Protein AF-X1G4R1-F1 (afdb_monomer)

pLDDT: mean 86.3, std 13.04, range [53.38, 97.69]

Structure (mmCIF, N/CA/C/O backbone):
data_AF-X1G4R1-F1
#
_entry.id   AF-X1G4R1-F1
#
loop_
_atom_site.group_PDB
_atom_site.id
_atom_site.type_symbol
_atom_site.label_atom_id
_atom_site.label_alt_id
_atom_site.label_comp_id
_atom_site.label_asym_id
_atom_site.label_entity_id
_atom_site.label_seq_id
_atom_site.pdbx_PDB_ins_code
_atom_site.Cartn_x
_atom_site.Cartn_y
_atom_site.Cartn_z
_atom_site.occupancy
_atom_site.B_iso_or_equiv
_atom_site.auth_seq_id
_atom_site.auth_comp_id
_atom_site.auth_asym_id
_atom_site.auth_atom_id
_atom_site.pdbx_PDB_model_num
ATOM 1 N N . MET A 1 1 ? -54.622 -9.221 44.145 1.00 53.59 1 MET A N 1
ATOM 2 C CA . MET A 1 1 ? -54.337 -9.004 42.705 1.00 53.59 1 MET A CA 1
ATOM 3 C C . MET A 1 1 ? -53.644 -7.650 42.427 1.00 53.59 1 MET A C 1
ATOM 5 O O . MET A 1 1 ? -54.032 -6.941 41.514 1.00 53.59 1 MET A O 1
ATOM 9 N N . ARG A 1 2 ? -52.620 -7.248 43.205 1.00 53.38 2 ARG A N 1
ATOM 10 C CA . ARG A 1 2 ? -51.880 -5.968 43.016 1.00 53.38 2 ARG A CA 1
ATOM 11 C C . ARG A 1 2 ? -50.364 -6.145 42.812 1.00 53.38 2 ARG A C 1
ATOM 13 O O . ARG A 1 2 ? -49.695 -5.220 42.374 1.00 53.38 2 ARG A O 1
ATOM 20 N N . ILE A 1 3 ? -49.836 -7.336 43.105 1.00 56.31 3 ILE A N 1
ATOM 21 C CA . ILE A 1 3 ? -48.399 -7.659 43.043 1.00 56.31 3 ILE A CA 1
ATOM 22 C C . ILE A 1 3 ? -47.975 -8.083 41.625 1.00 56.31 3 ILE A C 1
ATOM 24 O O . ILE A 1 3 ? -46.913 -7.682 41.161 1.00 56.31 3 ILE A O 1
ATOM 28 N N . GLN A 1 4 ? -48.849 -8.785 40.894 1.00 55.62 4 GLN A N 1
ATOM 29 C CA . GLN A 1 4 ? -48.610 -9.226 39.508 1.00 55.62 4 GLN A CA 1
ATOM 30 C C . GLN A 1 4 ? -48.393 -8.049 38.532 1.00 55.62 4 GLN A C 1
ATOM 32 O O . GLN A 1 4 ? -47.557 -8.127 37.637 1.00 55.62 4 GLN A O 1
ATOM 37 N N . LEU A 1 5 ? -49.073 -6.915 38.755 1.00 53.66 5 LEU A N 1
ATOM 38 C CA . LEU A 1 5 ? -48.958 -5.732 37.891 1.00 53.66 5 LEU A CA 1
ATOM 39 C C . LEU A 1 5 ? -47.594 -5.025 38.022 1.00 53.66 5 LEU A C 1
ATOM 41 O O . LEU A 1 5 ? -47.086 -4.485 37.045 1.00 53.66 5 LEU A O 1
ATOM 45 N N . LYS A 1 6 ? -46.977 -5.050 39.215 1.00 56.22 6 LYS A N 1
ATOM 46 C CA . LYS A 1 6 ? -45.656 -4.437 39.453 1.00 56.22 6 LYS A CA 1
ATOM 47 C C . LYS A 1 6 ? -44.521 -5.253 38.835 1.00 56.22 6 LYS A C 1
ATOM 49 O O . LYS A 1 6 ? -43.569 -4.671 38.327 1.00 56.22 6 LYS A O 1
ATOM 54 N N . LEU A 1 7 ? -44.637 -6.582 38.846 1.00 56.75 7 LEU A N 1
ATOM 55 C CA . LEU A 1 7 ? -43.623 -7.475 38.282 1.00 56.75 7 LEU A CA 1
ATOM 56 C C . LEU A 1 7 ? -43.608 -7.408 36.746 1.00 56.75 7 LEU A C 1
ATOM 58 O O . LEU A 1 7 ? -42.541 -7.341 36.143 1.00 56.75 7 LEU A O 1
ATOM 62 N N . SER A 1 8 ? -44.788 -7.319 36.121 1.00 58.81 8 SER A N 1
ATOM 63 C CA . SER A 1 8 ? -44.913 -7.169 34.665 1.00 58.81 8 SER A CA 1
ATOM 64 C C . SER A 1 8 ? -44.319 -5.856 34.140 1.00 58.81 8 SER A C 1
ATOM 66 O O . SER A 1 8 ? -43.780 -5.839 33.037 1.00 58.81 8 SER A O 1
ATOM 68 N N . LEU A 1 9 ? -44.384 -4.765 34.915 1.00 58.50 9 LEU A N 1
ATOM 69 C CA . LEU A 1 9 ? -43.830 -3.465 34.517 1.00 58.50 9 LEU A CA 1
ATOM 70 C C . LEU A 1 9 ? -42.290 -3.461 34.538 1.00 58.50 9 LEU A C 1
ATOM 72 O O . LEU A 1 9 ? -41.659 -2.864 33.672 1.00 58.50 9 LEU A O 1
ATOM 76 N N . ILE A 1 10 ? -41.684 -4.167 35.500 1.00 62.56 10 ILE A N 1
ATOM 77 C CA . ILE A 1 10 ? -40.223 -4.292 35.635 1.00 62.56 10 ILE A CA 1
ATOM 78 C C . ILE A 1 10 ? -39.638 -5.124 34.485 1.00 62.56 10 ILE A C 1
ATOM 80 O O . ILE A 1 10 ? -38.601 -4.764 33.932 1.00 62.56 10 ILE A O 1
ATOM 84 N N . ILE A 1 11 ? -40.326 -6.195 34.078 1.00 65.50 11 ILE A N 1
ATOM 85 C CA . ILE A 1 11 ? -39.901 -7.050 32.957 1.00 65.50 11 ILE A CA 1
ATOM 86 C C . ILE A 1 11 ? -39.968 -6.286 31.624 1.00 65.50 11 ILE A C 1
ATOM 88 O O . ILE A 1 11 ? -39.091 -6.454 30.781 1.00 65.50 11 ILE A O 1
ATOM 92 N N . LEU A 1 12 ? -40.953 -5.396 31.449 1.00 60.22 12 LEU A N 1
ATOM 93 C CA . LEU A 1 12 ? -41.098 -4.600 30.224 1.00 60.22 12 LEU A CA 1
ATOM 94 C C . LEU A 1 12 ? -40.051 -3.477 30.099 1.00 60.22 12 LEU A C 1
ATOM 96 O O . LEU A 1 12 ? -39.702 -3.080 28.990 1.00 60.22 12 LEU A O 1
ATOM 100 N N . LEU A 1 13 ? -39.536 -2.976 31.226 1.00 60.03 13 LEU A N 1
ATOM 101 C CA . LEU A 1 13 ? -38.507 -1.929 31.272 1.00 60.03 13 LEU A CA 1
ATOM 102 C C . LEU A 1 13 ? -37.081 -2.473 31.108 1.00 60.03 13 LEU A C 1
ATOM 104 O O . LEU A 1 13 ? -36.199 -1.733 30.682 1.00 60.03 13 LEU A O 1
ATOM 108 N N . TYR A 1 14 ? -36.845 -3.755 31.395 1.00 63.09 14 TYR A N 1
ATOM 109 C CA . TYR A 1 14 ? -35.528 -4.386 31.273 1.00 63.09 14 TYR A CA 1
ATOM 110 C C . TYR A 1 14 ? -34.911 -4.276 29.860 1.00 63.09 14 TYR A C 1
ATOM 112 O O . TYR A 1 14 ? -33.779 -3.803 29.764 1.00 63.09 14 TYR A O 1
ATOM 120 N N . PRO A 1 15 ? -35.609 -4.586 28.745 1.00 59.66 15 PRO A N 1
ATOM 121 C CA . PRO A 1 15 ? -35.017 -4.469 27.406 1.00 59.66 15 PRO A CA 1
ATOM 122 C C . PRO A 1 15 ? -34.709 -3.023 26.975 1.00 59.66 15 PRO A C 1
ATOM 124 O O . PRO A 1 15 ? -33.895 -2.825 26.078 1.00 59.66 15 PRO A O 1
ATOM 127 N N . LEU A 1 16 ? -35.294 -2.005 27.620 1.00 59.16 16 LEU A N 1
ATOM 128 C CA . LEU A 1 16 ? -34.987 -0.592 27.351 1.00 59.16 16 LEU A CA 1
ATOM 129 C C . LEU A 1 16 ? -33.647 -0.141 27.958 1.00 59.16 16 LEU A C 1
ATOM 131 O O . LEU A 1 16 ? -33.042 0.798 27.448 1.00 59.16 16 LEU A O 1
ATOM 135 N N . VAL A 1 17 ? -33.153 -0.822 28.999 1.00 59.59 17 VAL A N 1
ATOM 136 C CA . VAL A 1 17 ? -31.878 -0.488 29.667 1.00 59.59 17 VAL A CA 1
ATOM 137 C C . VAL A 1 17 ? -30.669 -1.105 28.944 1.00 59.59 17 VAL A C 1
ATOM 139 O O . VAL A 1 17 ? -29.558 -0.593 29.059 1.00 59.59 17 VAL A O 1
ATOM 142 N N . PHE A 1 18 ? -30.873 -2.151 28.134 1.00 56.72 18 PHE A N 1
ATOM 143 C CA . PHE A 1 18 ? -29.805 -2.834 27.384 1.00 56.72 18 PHE A CA 1
ATOM 144 C C . PHE A 1 18 ? -29.660 -2.379 25.927 1.00 56.72 18 PHE A C 1
ATOM 146 O O . PHE A 1 18 ? -29.008 -3.060 25.137 1.00 56.72 18 PHE A O 1
ATOM 153 N N . TYR A 1 19 ? -30.187 -1.206 25.563 1.00 56.53 19 TYR A N 1
ATOM 154 C CA . TYR A 1 19 ? -29.800 -0.528 24.321 1.00 56.53 19 TYR A CA 1
ATOM 155 C C . TYR A 1 19 ? -28.364 0.008 24.444 1.00 56.53 19 TYR A C 1
ATOM 157 O O . TYR A 1 19 ? -28.120 1.214 24.511 1.00 56.53 19 TYR A O 1
ATOM 165 N N . SER A 1 20 ? -27.379 -0.889 24.489 1.00 60.91 20 SER A N 1
ATOM 166 C CA . SER A 1 20 ? -25.993 -0.507 24.272 1.00 60.91 20 SER A CA 1
ATOM 167 C C . SER A 1 20 ? -25.847 -0.141 22.797 1.00 60.91 20 SER A C 1
ATOM 169 O O . SER A 1 20 ? -26.068 -0.946 21.891 1.00 60.91 20 SER A O 1
ATOM 171 N N . LYS A 1 21 ? -25.508 1.123 22.529 1.00 60.81 21 LYS A N 1
ATOM 172 C CA . LYS A 1 21 ? -25.067 1.522 21.194 1.00 60.81 21 LYS A CA 1
ATOM 173 C C . LYS A 1 21 ? -23.796 0.731 20.901 1.00 60.81 21 LYS A C 1
ATOM 175 O O . LYS A 1 21 ? -22.776 0.959 21.545 1.00 60.81 21 LYS A O 1
ATOM 180 N N . GLY A 1 22 ? -23.864 -0.210 19.962 1.00 59.84 22 GLY A N 1
ATOM 181 C CA . GLY A 1 22 ? -22.673 -0.867 19.442 1.00 59.84 22 GLY A CA 1
ATOM 182 C C . GLY A 1 22 ? -21.773 0.195 18.821 1.00 59.84 22 GLY A C 1
ATOM 183 O O . GLY A 1 22 ? -22.096 0.741 17.768 1.00 59.84 22 GLY A O 1
ATOM 184 N N . VAL A 1 23 ? -20.675 0.540 19.492 1.00 66.00 23 VAL A N 1
ATOM 185 C CA . VAL A 1 23 ? -19.666 1.431 18.922 1.00 66.00 23 VAL A CA 1
ATOM 186 C C . VAL A 1 23 ? -18.819 0.581 17.985 1.00 66.00 23 VAL A C 1
ATOM 188 O O . VAL A 1 23 ? -18.060 -0.281 18.426 1.00 66.00 23 VAL A O 1
ATOM 191 N N . CYS A 1 24 ? -18.983 0.790 16.681 1.00 67.44 24 CYS A N 1
ATOM 192 C CA . CYS A 1 24 ? -18.079 0.220 15.693 1.00 67.44 24 CYS A CA 1
ATOM 193 C C . CYS A 1 24 ? -16.703 0.873 15.880 1.00 67.44 24 CYS A C 1
ATOM 195 O O . CYS A 1 24 ? -16.571 2.096 15.797 1.00 67.44 24 CYS A O 1
ATOM 197 N N . GLN A 1 25 ? -15.689 0.069 16.189 1.00 80.94 25 GLN A N 1
ATOM 198 C CA . GLN A 1 25 ? -14.321 0.556 16.316 1.00 80.94 25 GLN A CA 1
ATOM 199 C C . GLN A 1 25 ? -13.772 0.790 14.910 1.00 80.94 25 GLN A C 1
ATOM 201 O O . GLN A 1 25 ? -13.820 -0.108 14.073 1.00 80.94 25 GLN A O 1
ATOM 206 N N . THR A 1 26 ? -13.284 1.998 14.639 1.00 87.31 26 THR A N 1
ATOM 207 C CA . THR A 1 26 ? -12.706 2.352 13.336 1.00 87.31 26 THR A CA 1
ATOM 208 C C . THR A 1 26 ? -11.205 2.565 13.494 1.00 87.31 26 THR A C 1
ATOM 210 O O . THR A 1 26 ? -10.738 2.948 14.567 1.00 87.31 26 THR A O 1
ATOM 213 N N . ILE A 1 27 ? -10.437 2.313 12.437 1.00 91.56 27 ILE A N 1
ATOM 214 C CA . ILE A 1 27 ? -9.012 2.653 12.403 1.00 91.56 27 ILE A CA 1
ATOM 215 C C . ILE A 1 27 ? -8.882 4.176 12.325 1.00 91.56 27 ILE A C 1
ATOM 217 O O . ILE A 1 27 ? -9.453 4.802 11.435 1.00 91.56 27 ILE A O 1
ATOM 221 N N . GLN A 1 28 ? -8.141 4.763 13.260 1.00 91.62 28 GLN A N 1
ATOM 222 C CA . GLN A 1 28 ? -7.852 6.194 13.312 1.00 91.62 28 GLN A CA 1
ATOM 223 C C . GLN A 1 28 ? -6.527 6.529 12.621 1.00 91.62 28 GLN A C 1
ATOM 225 O O . GLN A 1 28 ? -6.433 7.544 11.935 1.00 91.62 28 GLN A O 1
ATOM 230 N N . SE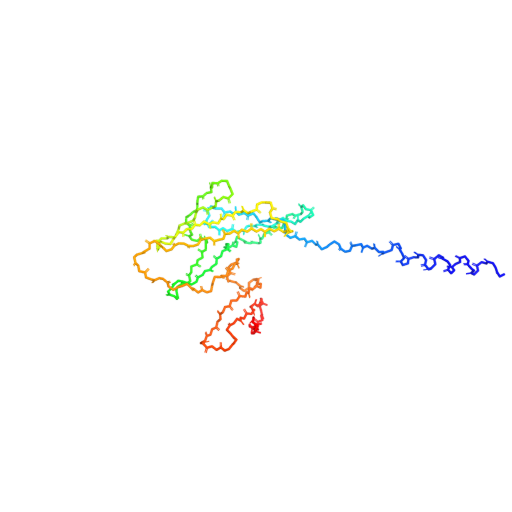R A 1 29 ? -5.499 5.696 12.789 1.00 92.94 29 SER A N 1
ATOM 231 C CA . SER A 1 29 ? -4.207 5.909 12.134 1.00 92.94 29 SER A CA 1
ATOM 232 C C . SER A 1 29 ? -3.391 4.630 11.991 1.00 92.94 29 SER A C 1
ATOM 234 O O . SER A 1 29 ? -3.639 3.632 12.668 1.00 92.94 29 SER A O 1
ATOM 236 N N . PHE A 1 30 ? -2.401 4.691 11.105 1.00 94.88 30 PHE A N 1
ATOM 237 C CA . PHE A 1 30 ? -1.350 3.693 10.955 1.00 94.88 30 PHE A CA 1
ATOM 238 C C . PHE A 1 30 ? -0.005 4.290 11.368 1.00 94.88 30 PHE A C 1
ATOM 240 O O . PHE A 1 30 ? 0.289 5.441 11.045 1.00 94.88 30 PHE A O 1
ATOM 247 N N . GLU A 1 31 ? 0.804 3.505 12.072 1.00 95.19 31 GLU A N 1
ATOM 248 C CA . GLU A 1 31 ? 2.185 3.849 12.396 1.00 95.19 31 GLU A CA 1
ATOM 249 C C . GLU A 1 31 ? 3.085 3.423 11.234 1.00 95.19 31 GLU A C 1
ATOM 251 O O . GLU A 1 31 ? 3.128 2.242 10.878 1.00 95.19 31 GLU A O 1
ATOM 256 N N . ILE A 1 32 ? 3.763 4.396 10.621 1.00 95.12 32 ILE A N 1
ATOM 257 C CA . ILE A 1 32 ? 4.622 4.187 9.454 1.00 95.12 32 ILE A CA 1
ATOM 258 C C . ILE A 1 32 ? 6.081 4.222 9.903 1.00 95.12 32 ILE A C 1
ATOM 260 O O . ILE A 1 32 ? 6.546 5.231 10.429 1.00 95.12 32 ILE A O 1
ATOM 264 N N . ASN A 1 33 ? 6.805 3.134 9.654 1.00 94.88 33 ASN A N 1
ATOM 265 C CA . ASN A 1 33 ? 8.240 3.021 9.887 1.00 94.88 33 ASN A CA 1
ATOM 266 C C . ASN A 1 33 ? 8.994 3.223 8.564 1.00 94.88 33 ASN A C 1
ATOM 268 O O . ASN A 1 33 ? 8.621 2.630 7.549 1.00 94.88 33 ASN A O 1
ATOM 272 N N . THR A 1 34 ? 10.047 4.049 8.597 1.00 95.25 34 THR A N 1
ATOM 273 C CA . THR A 1 34 ? 10.868 4.408 7.427 1.00 95.25 34 THR A CA 1
ATOM 274 C C . THR A 1 34 ? 12.299 3.859 7.463 1.00 95.25 34 THR A C 1
ATOM 276 O O . THR A 1 34 ? 13.086 4.161 6.569 1.00 95.25 34 THR A O 1
ATOM 279 N N . GLU A 1 35 ? 12.678 3.081 8.485 1.00 91.12 35 GLU A N 1
ATOM 280 C CA . GLU A 1 35 ? 14.051 2.570 8.649 1.00 91.12 35 GLU A CA 1
ATOM 281 C C . GLU A 1 35 ? 14.430 1.565 7.554 1.00 91.12 35 GLU A C 1
ATOM 283 O O . GLU A 1 35 ? 15.582 1.498 7.127 1.00 91.12 35 GLU A O 1
ATOM 288 N N . LYS A 1 36 ? 13.452 0.780 7.089 1.00 89.25 36 LYS A N 1
ATOM 289 C CA . LYS A 1 36 ? 13.605 -0.231 6.032 1.00 89.25 36 LYS A CA 1
ATOM 290 C C . LYS A 1 36 ? 12.552 -0.033 4.946 1.00 89.25 36 LYS A C 1
ATOM 292 O O . LYS A 1 36 ? 11.694 -0.885 4.741 1.00 89.25 36 LYS A O 1
ATOM 297 N N . GLY A 1 37 ? 12.581 1.135 4.317 1.00 94.56 37 GLY A N 1
ATOM 298 C CA . GLY A 1 37 ? 11.578 1.543 3.337 1.00 94.56 37 GLY A CA 1
ATOM 299 C C . GLY A 1 37 ? 10.249 1.911 3.972 1.00 94.56 37 GLY A C 1
ATOM 300 O O . GLY A 1 37 ? 10.209 2.277 5.135 1.00 94.56 37 GLY A O 1
ATOM 301 N N . LEU A 1 38 ? 9.164 1.885 3.203 1.00 95.81 38 LEU A N 1
ATOM 302 C CA . LEU A 1 38 ? 7.859 2.366 3.651 1.00 95.81 38 LEU A CA 1
ATOM 303 C C . LEU A 1 38 ? 7.020 1.198 4.172 1.00 95.81 38 LEU A C 1
ATOM 305 O O . LEU A 1 38 ? 6.382 0.490 3.384 1.00 95.81 38 LEU A O 1
ATOM 309 N N . ASN A 1 39 ? 7.005 1.018 5.490 1.00 96.12 39 ASN A N 1
ATOM 310 C CA . ASN A 1 39 ? 6.269 -0.061 6.139 1.00 96.12 39 ASN A CA 1
ATOM 311 C C . ASN A 1 39 ? 5.311 0.443 7.209 1.00 96.12 39 ASN A C 1
ATOM 313 O O . ASN A 1 39 ? 5.442 1.548 7.724 1.00 96.12 39 ASN A O 1
ATOM 317 N N . VAL A 1 40 ? 4.381 -0.424 7.582 1.00 95.62 40 VAL A N 1
ATOM 318 C CA . VAL A 1 40 ? 3.408 -0.216 8.640 1.00 95.62 40 VAL A CA 1
ATOM 319 C C . VAL A 1 40 ? 3.671 -1.211 9.762 1.00 95.62 40 VAL A C 1
ATOM 321 O O . VAL A 1 40 ? 3.740 -2.419 9.526 1.00 95.62 40 VAL A O 1
ATOM 324 N N . THR A 1 41 ? 3.815 -0.706 10.983 1.00 95.94 41 THR A N 1
ATOM 325 C CA . THR A 1 41 ? 4.140 -1.510 12.174 1.00 95.94 41 THR A CA 1
ATOM 326 C C . THR A 1 41 ? 2.965 -1.648 13.129 1.00 95.94 41 THR A C 1
ATOM 328 O O . THR A 1 41 ? 2.849 -2.666 13.808 1.00 95.94 41 THR A O 1
ATOM 331 N N . ALA A 1 42 ? 2.056 -0.674 13.142 1.00 95.50 42 ALA A N 1
ATOM 332 C CA . ALA A 1 42 ? 0.906 -0.673 14.033 1.00 95.50 42 ALA A CA 1
ATOM 333 C C . ALA A 1 42 ? -0.291 0.076 13.445 1.00 95.50 42 ALA A C 1
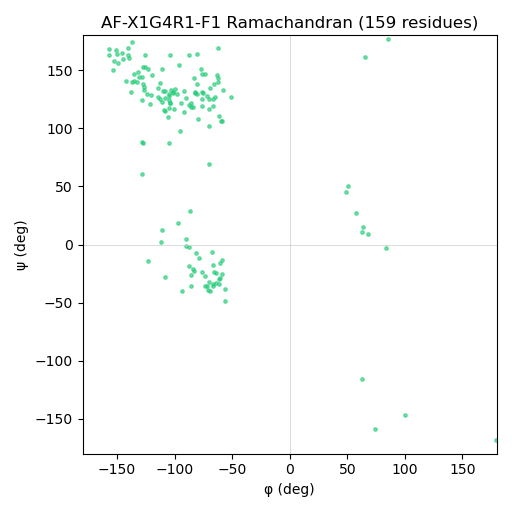ATOM 335 O O . ALA A 1 42 ? -0.167 0.839 12.483 1.00 95.50 42 ALA A O 1
ATOM 336 N N . CYS A 1 43 ? -1.452 -0.088 14.074 1.00 94.62 43 CYS A N 1
ATOM 337 C CA . CYS A 1 43 ? -2.593 0.800 13.887 1.00 94.62 43 CYS A CA 1
ATOM 338 C C . CYS A 1 43 ? -3.192 1.239 15.225 1.00 94.62 43 CYS A C 1
ATOM 340 O O . CYS A 1 43 ? -3.183 0.492 16.203 1.00 94.62 43 CYS A O 1
ATOM 342 N N . THR A 1 44 ? -3.740 2.450 15.260 1.00 94.19 44 THR A N 1
ATOM 343 C CA . THR A 1 44 ? -4.465 2.990 16.413 1.00 94.19 44 THR A CA 1
ATOM 344 C C . THR A 1 44 ? -5.940 3.092 16.067 1.00 94.19 44 THR A C 1
ATOM 346 O O . THR A 1 44 ? -6.307 3.590 15.001 1.00 94.19 44 THR A O 1
ATOM 349 N N . LEU A 1 45 ? -6.798 2.599 16.955 1.00 92.31 45 LEU A N 1
ATOM 350 C CA . LEU A 1 45 ? -8.248 2.665 16.810 1.00 92.31 45 LEU A CA 1
ATOM 351 C C . LEU A 1 45 ? -8.805 3.966 17.388 1.00 92.31 45 LEU A C 1
ATOM 353 O O . LEU A 1 45 ? -8.188 4.598 18.239 1.00 92.31 45 LEU A O 1
ATOM 357 N N . THR A 1 46 ? -10.037 4.308 17.014 1.00 89.56 46 THR A N 1
ATOM 358 C CA . THR A 1 46 ? -10.782 5.456 17.566 1.00 89.56 46 THR A CA 1
ATOM 359 C C . THR A 1 46 ? -10.999 5.394 19.083 1.00 89.56 46 THR A C 1
ATOM 361 O O . THR A 1 46 ? -11.410 6.381 19.684 1.00 89.56 46 THR A O 1
ATOM 364 N N . THR A 1 47 ? -10.755 4.242 19.713 1.00 87.88 47 THR A N 1
ATOM 365 C CA . THR A 1 47 ? -10.771 4.055 21.173 1.00 87.88 47 THR A CA 1
ATOM 366 C C . THR A 1 47 ? -9.472 4.505 21.854 1.00 87.88 47 THR A C 1
ATOM 368 O O . THR A 1 47 ? -9.405 4.502 23.079 1.00 87.88 47 THR A O 1
ATOM 371 N N . GLY A 1 48 ? -8.436 4.858 21.084 1.00 88.06 48 GLY A N 1
ATOM 372 C CA . GLY A 1 48 ? -7.079 5.126 21.567 1.00 88.06 48 GLY A CA 1
ATOM 373 C C . GLY A 1 48 ? -6.219 3.869 21.740 1.00 88.06 48 GLY A C 1
ATOM 374 O O . GLY A 1 48 ? -5.045 3.979 22.079 1.00 88.06 48 GLY A O 1
ATOM 375 N N . GLN A 1 49 ? -6.770 2.674 21.503 1.00 92.19 49 GLN A N 1
ATOM 376 C CA . GLN A 1 49 ? -6.016 1.425 21.576 1.00 92.19 49 GLN A CA 1
ATOM 377 C C . GLN A 1 49 ? -5.107 1.256 20.354 1.00 92.19 49 GLN A C 1
ATOM 379 O O . GLN A 1 49 ? -5.576 1.339 19.218 1.00 92.19 49 GLN A O 1
ATOM 384 N N . THR A 1 50 ? -3.832 0.945 20.591 1.00 95.00 50 THR A N 1
ATOM 385 C CA . THR A 1 50 ? -2.856 0.621 19.542 1.00 95.00 50 THR A CA 1
ATOM 386 C C . THR A 1 50 ? -2.649 -0.888 19.438 1.00 95.00 50 THR A C 1
ATOM 388 O O . THR A 1 50 ? -2.406 -1.568 20.435 1.00 95.00 50 THR A O 1
ATOM 391 N N . TYR A 1 51 ? -2.723 -1.407 18.215 1.00 93.56 51 TYR A N 1
ATOM 392 C CA . TYR A 1 51 ? -2.448 -2.794 17.868 1.00 93.56 51 TYR A CA 1
ATOM 393 C C . TYR A 1 51 ? -1.143 -2.871 17.088 1.00 93.56 51 TYR A C 1
ATOM 395 O O . TYR A 1 51 ? -1.043 -2.350 15.980 1.00 93.56 51 TYR A O 1
ATOM 403 N N . GLN A 1 52 ? -0.156 -3.539 17.678 1.00 94.88 52 GLN A N 1
ATOM 404 C CA . GLN A 1 52 ? 1.129 -3.806 17.042 1.00 94.88 52 GLN A CA 1
ATOM 405 C C . GLN A 1 52 ? 1.013 -5.030 16.133 1.00 94.88 52 GLN A C 1
ATOM 407 O O . GLN A 1 52 ? 0.489 -6.076 16.537 1.00 94.88 52 GLN A O 1
ATOM 412 N N . PHE A 1 53 ? 1.499 -4.910 14.902 1.00 91.38 53 PHE A N 1
ATOM 413 C CA . PHE A 1 53 ? 1.568 -6.030 13.977 1.00 91.38 53 PHE A CA 1
ATOM 414 C C . PHE A 1 53 ? 2.727 -6.952 14.356 1.00 91.38 53 PHE A C 1
ATOM 416 O O . PHE A 1 53 ? 3.768 -6.523 14.848 1.00 91.38 53 PHE A O 1
ATOM 423 N N . ARG A 1 54 ? 2.551 -8.258 14.123 1.00 89.25 54 ARG A N 1
ATOM 424 C CA . ARG A 1 54 ? 3.576 -9.269 14.447 1.00 89.25 54 ARG A CA 1
ATOM 425 C C . ARG A 1 54 ? 4.862 -9.088 13.640 1.00 89.25 54 ARG A C 1
ATOM 427 O O . ARG A 1 54 ? 5.918 -9.549 14.059 1.00 89.25 54 ARG A O 1
ATOM 434 N N . ARG A 1 55 ? 4.751 -8.447 12.480 1.00 89.62 55 ARG A N 1
ATOM 435 C CA . ARG A 1 55 ? 5.840 -8.115 11.569 1.00 89.62 55 ARG A CA 1
ATOM 436 C C . ARG A 1 55 ? 5.557 -6.766 10.920 1.00 89.62 55 ARG A C 1
ATOM 438 O O . ARG A 1 55 ? 4.405 -6.341 10.850 1.00 89.62 55 ARG A O 1
ATOM 445 N N . SER A 1 56 ? 6.610 -6.141 10.413 1.00 91.81 56 SER A N 1
ATOM 446 C CA . SER A 1 56 ? 6.515 -4.945 9.580 1.00 91.81 56 SER A CA 1
ATOM 447 C C . SER A 1 56 ? 5.850 -5.302 8.247 1.00 91.81 56 SER A C 1
ATOM 449 O O . SER A 1 56 ? 6.290 -6.238 7.580 1.00 91.81 56 SER A O 1
ATOM 451 N N . ILE A 1 57 ? 4.775 -4.605 7.876 1.00 94.69 57 ILE A N 1
ATOM 452 C CA . ILE A 1 57 ? 4.017 -4.872 6.646 1.00 94.69 57 ILE A CA 1
ATOM 453 C C . ILE A 1 57 ? 4.355 -3.786 5.619 1.00 94.69 57 ILE A C 1
ATOM 455 O O . ILE A 1 57 ? 4.151 -2.610 5.925 1.00 94.69 57 ILE A O 1
ATOM 459 N N . PRO A 1 58 ? 4.815 -4.121 4.401 1.00 95.81 58 PRO A N 1
ATOM 460 C CA . PRO A 1 58 ? 5.021 -3.115 3.367 1.00 95.81 58 PRO A CA 1
ATOM 461 C C . PRO A 1 58 ? 3.728 -2.359 3.076 1.00 95.81 58 PRO A C 1
ATOM 463 O O . PRO A 1 58 ? 2.673 -2.968 2.897 1.00 95.81 58 PRO A O 1
ATOM 466 N N . PHE A 1 59 ? 3.802 -1.030 3.021 1.00 95.75 59 PHE A N 1
ATOM 467 C CA . PHE A 1 59 ? 2.642 -0.178 2.774 1.00 95.75 59 PHE A CA 1
ATOM 468 C C . PHE A 1 59 ? 1.922 -0.528 1.467 1.00 95.75 59 PHE A C 1
ATOM 470 O O . PHE A 1 59 ? 0.693 -0.501 1.409 1.00 95.75 59 PHE A O 1
ATOM 477 N N . PHE A 1 60 ? 2.670 -0.875 0.420 1.00 95.25 60 PHE A N 1
ATOM 478 C CA . PHE A 1 60 ? 2.099 -1.390 -0.818 1.00 95.25 60 PHE A CA 1
ATOM 479 C C . PHE A 1 60 ? 3.069 -2.311 -1.558 1.00 95.25 60 PHE A C 1
ATOM 481 O O . PHE A 1 60 ? 4.290 -2.218 -1.419 1.00 95.25 60 PHE A O 1
ATOM 488 N N . THR A 1 61 ? 2.506 -3.159 -2.410 1.00 94.69 61 THR A N 1
ATOM 489 C CA . THR A 1 61 ? 3.225 -3.879 -3.465 1.00 94.69 61 THR A CA 1
ATOM 490 C C . THR A 1 61 ? 2.601 -3.560 -4.810 1.00 94.69 61 THR A C 1
ATOM 492 O O . THR A 1 61 ? 1.401 -3.298 -4.884 1.00 94.69 61 THR A O 1
ATOM 495 N N . CYS A 1 62 ? 3.385 -3.595 -5.878 1.00 93.06 62 CYS A N 1
ATOM 496 C CA . CYS A 1 62 ? 2.852 -3.540 -7.234 1.00 93.06 62 CYS A CA 1
ATOM 497 C C . CYS A 1 62 ? 3.747 -4.285 -8.213 1.00 93.06 62 CYS A C 1
ATOM 499 O O . CYS A 1 62 ? 4.906 -4.564 -7.920 1.00 93.06 62 CYS A O 1
ATOM 501 N N . ASP A 1 63 ? 3.203 -4.587 -9.382 1.00 92.12 63 ASP A N 1
ATOM 502 C CA . ASP A 1 63 ? 3.956 -5.164 -10.481 1.00 92.12 63 ASP A CA 1
ATOM 503 C C . ASP A 1 63 ? 4.271 -4.065 -11.496 1.00 92.12 63 ASP A C 1
ATOM 505 O O . ASP A 1 63 ? 3.383 -3.322 -11.921 1.00 92.1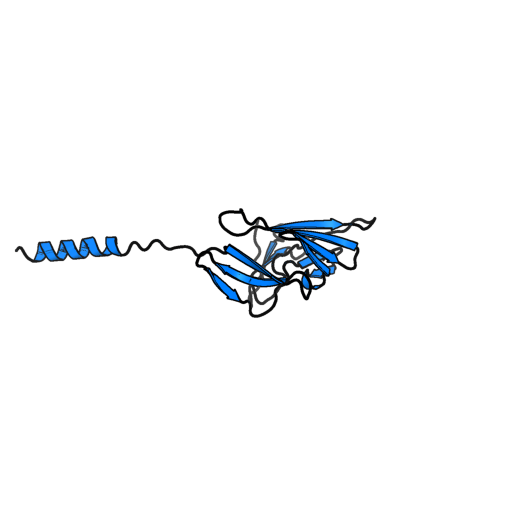2 63 ASP A O 1
ATOM 509 N N . ILE A 1 64 ? 5.541 -3.972 -11.886 1.00 91.00 64 ILE A N 1
ATOM 510 C CA . ILE A 1 64 ? 6.015 -3.090 -12.952 1.00 91.00 64 ILE A CA 1
ATOM 511 C C . ILE A 1 64 ? 6.675 -3.943 -14.016 1.00 91.00 64 ILE A C 1
ATOM 513 O O . ILE A 1 64 ? 7.644 -4.644 -13.720 1.00 91.00 64 ILE A O 1
ATOM 517 N N . ASN A 1 65 ? 6.177 -3.881 -15.250 1.00 90.69 65 ASN A N 1
ATOM 518 C CA . ASN A 1 65 ? 6.665 -4.709 -16.358 1.00 90.69 65 ASN A CA 1
ATOM 519 C C . ASN A 1 65 ? 6.753 -6.198 -15.953 1.00 90.69 65 ASN A C 1
ATOM 521 O O . ASN A 1 65 ? 7.766 -6.860 -16.177 1.00 90.69 65 ASN A O 1
ATOM 525 N N . ASN A 1 66 ? 5.705 -6.704 -15.290 1.00 87.69 66 ASN A N 1
ATOM 526 C CA . ASN A 1 66 ? 5.606 -8.061 -14.726 1.00 87.69 66 ASN A CA 1
ATOM 527 C C . ASN A 1 66 ? 6.610 -8.412 -13.611 1.00 87.69 66 ASN A C 1
ATOM 529 O O . ASN A 1 66 ? 6.708 -9.574 -13.216 1.00 87.69 66 ASN A O 1
ATOM 533 N N . LYS A 1 67 ? 7.348 -7.436 -13.074 1.00 90.50 67 LYS A N 1
ATOM 534 C CA . LYS A 1 67 ? 8.219 -7.622 -11.913 1.00 90.50 67 LYS A CA 1
ATOM 535 C C . LYS A 1 67 ? 7.578 -7.024 -10.667 1.00 90.50 67 LYS A C 1
ATOM 537 O O . LYS A 1 67 ? 7.338 -5.820 -10.614 1.00 90.50 67 LYS A O 1
ATOM 542 N N . SER A 1 68 ? 7.382 -7.858 -9.651 1.00 91.00 68 SER A N 1
ATOM 543 C CA . SER A 1 68 ? 6.863 -7.406 -8.364 1.00 91.00 68 SER A CA 1
ATOM 544 C C . SER A 1 68 ? 7.883 -6.544 -7.620 1.00 91.00 68 SER A C 1
ATOM 546 O O . SER A 1 68 ? 9.073 -6.875 -7.545 1.00 91.00 68 SER A O 1
ATOM 548 N N . ILE A 1 69 ? 7.404 -5.434 -7.069 1.00 92.81 69 ILE A N 1
ATOM 549 C CA . ILE A 1 69 ? 8.128 -4.538 -6.178 1.00 92.81 69 ILE A CA 1
ATOM 550 C C . ILE A 1 69 ? 7.339 -4.339 -4.882 1.00 92.81 69 ILE A C 1
ATOM 552 O O . ILE A 1 69 ? 6.110 -4.414 -4.850 1.00 92.81 69 ILE A O 1
ATOM 556 N N . SER A 1 70 ? 8.068 -4.049 -3.810 1.00 94.56 70 SER A N 1
ATOM 557 C CA . SER A 1 70 ? 7.529 -3.818 -2.470 1.00 94.56 70 SER A CA 1
ATOM 558 C C . SER A 1 70 ? 8.041 -2.492 -1.943 1.00 94.56 70 SER A C 1
ATOM 560 O O . SER A 1 70 ? 9.229 -2.207 -2.076 1.00 94.56 70 SER A O 1
ATOM 562 N N . SER A 1 71 ? 7.177 -1.712 -1.298 1.00 95.69 71 SER A N 1
ATOM 563 C CA . SER A 1 71 ? 7.545 -0.435 -0.687 1.00 95.69 71 SER A CA 1
ATOM 564 C C . SER A 1 71 ? 8.609 -0.552 0.412 1.00 95.69 71 SER A C 1
ATOM 566 O O . SER A 1 71 ? 9.258 0.442 0.731 1.00 95.69 71 SER A O 1
ATOM 568 N N . GLU A 1 72 ? 8.852 -1.757 0.933 1.00 94.94 72 GLU A N 1
ATOM 569 C CA . GLU A 1 72 ? 9.948 -2.078 1.858 1.00 94.94 72 GLU A CA 1
ATOM 570 C C . GLU A 1 72 ? 11.342 -1.830 1.253 1.00 94.94 72 GLU A C 1
ATOM 572 O O . GLU A 1 72 ? 12.287 -1.501 1.961 1.00 94.94 72 GLU A O 1
ATOM 577 N N . THR A 1 73 ? 11.501 -1.954 -0.068 1.00 94.06 73 THR A N 1
ATOM 578 C CA . THR A 1 73 ? 12.811 -1.760 -0.719 1.00 94.06 73 THR A CA 1
ATOM 579 C C . THR A 1 73 ? 13.069 -0.316 -1.146 1.00 94.06 73 THR A C 1
ATOM 581 O O . THR A 1 73 ? 14.136 -0.014 -1.687 1.00 94.06 73 THR A O 1
ATOM 584 N N . ALA A 1 74 ? 12.107 0.583 -0.927 1.00 95.00 74 ALA A N 1
ATOM 585 C CA . ALA A 1 74 ? 12.251 1.987 -1.277 1.00 95.00 74 ALA A CA 1
ATOM 586 C C . ALA A 1 74 ? 13.190 2.711 -0.305 1.00 95.00 74 ALA A C 1
ATOM 588 O O . ALA A 1 74 ? 13.190 2.455 0.895 1.00 95.00 74 ALA A O 1
ATOM 589 N N . GLN A 1 75 ? 13.938 3.689 -0.803 1.00 95.44 75 GLN A N 1
ATOM 590 C CA . GLN A 1 75 ? 14.552 4.699 0.054 1.00 95.44 75 GLN A CA 1
ATOM 591 C C . GLN A 1 75 ? 13.497 5.748 0.386 1.00 95.44 75 GLN A C 1
ATOM 593 O O . GLN A 1 75 ? 12.823 6.231 -0.524 1.00 95.44 75 GLN A O 1
ATOM 598 N N . VAL A 1 76 ? 13.332 6.080 1.668 1.00 96.88 76 VAL A N 1
ATOM 599 C CA . VAL A 1 76 ? 12.251 6.957 2.134 1.00 96.88 76 VAL A CA 1
ATOM 600 C C . VAL A 1 76 ? 12.811 8.109 2.952 1.00 96.88 76 VAL A C 1
ATOM 602 O O . VAL A 1 76 ? 13.610 7.906 3.861 1.00 96.88 76 VAL A O 1
ATOM 605 N N . VAL A 1 77 ? 12.345 9.316 2.646 1.00 95.94 77 VAL A N 1
ATOM 606 C CA . VAL A 1 77 ? 12.580 10.523 3.439 1.00 95.94 77 VAL A CA 1
ATOM 607 C C . VAL A 1 77 ? 11.228 11.068 3.881 1.00 95.94 77 VAL A C 1
ATOM 609 O O . VAL A 1 77 ? 10.322 11.234 3.061 1.00 95.94 77 VAL A O 1
ATOM 612 N N . GLN A 1 78 ? 11.082 11.332 5.177 1.00 95.62 78 GLN A N 1
ATOM 613 C CA . GLN A 1 78 ? 9.868 11.906 5.746 1.00 95.62 78 GLN A CA 1
ATOM 614 C C . GLN A 1 78 ? 10.017 13.421 5.934 1.00 95.62 78 GLN A C 1
ATOM 616 O O . GLN A 1 78 ? 10.962 13.891 6.562 1.00 95.62 78 GLN A O 1
ATOM 621 N N . GLU A 1 79 ? 9.031 14.171 5.446 1.00 94.56 79 GLU A N 1
ATOM 622 C CA . GLU A 1 79 ? 8.886 15.618 5.607 1.00 94.56 79 GLU A CA 1
ATOM 623 C C . GLU A 1 79 ? 7.472 15.909 6.141 1.00 94.56 79 GLU A C 1
ATOM 625 O O . GLU A 1 79 ? 6.511 16.082 5.387 1.00 94.56 79 GLU A O 1
ATOM 630 N N . GLY A 1 80 ? 7.314 15.907 7.468 1.00 93.00 80 GLY A N 1
ATOM 631 C CA . GLY A 1 80 ? 6.007 16.064 8.113 1.00 93.00 80 GLY A CA 1
ATOM 632 C C . GLY A 1 80 ? 5.049 14.921 7.756 1.00 93.00 80 GLY A C 1
ATOM 633 O O . GLY A 1 80 ? 5.313 13.766 8.091 1.00 93.00 80 GLY A O 1
ATOM 634 N N . ASN A 1 81 ? 3.952 15.252 7.067 1.00 94.38 81 ASN A N 1
ATOM 635 C CA . ASN A 1 81 ? 2.917 14.303 6.628 1.00 94.38 81 ASN A CA 1
ATOM 636 C C . ASN A 1 81 ? 3.182 13.703 5.235 1.00 94.38 81 ASN A C 1
ATOM 638 O O . ASN A 1 81 ? 2.326 12.996 4.702 1.00 94.38 81 ASN A O 1
ATOM 642 N N . VAL A 1 82 ? 4.326 14.014 4.621 1.00 97.25 82 VAL A N 1
ATOM 643 C CA . VAL A 1 82 ? 4.702 13.526 3.292 1.00 97.25 82 VAL A CA 1
ATOM 644 C C . VAL A 1 82 ? 5.898 12.591 3.417 1.00 97.25 82 VAL A C 1
ATOM 646 O O . VAL A 1 82 ? 6.946 12.969 3.933 1.00 97.25 82 VAL A O 1
ATOM 649 N N . TYR A 1 83 ? 5.759 11.379 2.893 1.00 97.38 83 TYR A N 1
ATOM 650 C CA . TYR A 1 83 ? 6.840 10.409 2.758 1.00 97.38 83 TYR A CA 1
ATOM 651 C C . TYR A 1 83 ? 7.243 10.349 1.292 1.00 97.38 83 TYR A C 1
ATOM 653 O O . TYR A 1 83 ? 6.485 9.866 0.447 1.00 97.38 83 TYR A O 1
ATOM 661 N N . ARG A 1 84 ? 8.427 10.860 0.969 1.00 97.00 84 ARG A N 1
ATOM 662 C CA . ARG A 1 84 ? 8.999 10.770 -0.374 1.00 97.00 84 ARG A CA 1
ATOM 663 C C . ARG A 1 84 ? 9.729 9.448 -0.481 1.00 97.00 84 ARG A C 1
ATOM 665 O O . ARG A 1 84 ? 10.631 9.196 0.311 1.00 97.00 84 ARG A O 1
ATOM 672 N N . TYR A 1 85 ? 9.340 8.619 -1.440 1.00 95.62 85 TYR A N 1
ATOM 673 C CA . TYR A 1 85 ? 9.961 7.319 -1.648 1.00 95.62 85 TYR A CA 1
ATOM 674 C C . TYR A 1 85 ? 10.577 7.225 -3.042 1.00 95.62 85 TYR A C 1
ATOM 676 O O . TYR A 1 85 ? 10.053 7.781 -4.013 1.00 95.62 85 TYR A O 1
ATOM 684 N N . GLN A 1 86 ? 11.691 6.509 -3.142 1.00 94.94 86 GLN A N 1
ATOM 685 C CA . GLN A 1 86 ? 12.396 6.274 -4.393 1.00 94.94 86 GLN A CA 1
ATOM 686 C C . GLN A 1 86 ? 12.869 4.828 -4.487 1.00 94.94 86 GLN A C 1
ATOM 688 O O . GLN A 1 86 ? 13.501 4.298 -3.574 1.00 94.94 86 GLN A O 1
ATOM 693 N N . PHE A 1 87 ? 12.579 4.205 -5.623 1.00 92.69 87 PHE A N 1
ATOM 694 C CA . PHE A 1 87 ? 13.084 2.889 -5.973 1.00 92.69 87 PHE A CA 1
ATOM 695 C C . PHE A 1 87 ? 14.334 3.002 -6.857 1.00 92.69 87 PHE A C 1
ATOM 697 O O . PHE A 1 87 ? 14.481 3.976 -7.605 1.00 92.69 87 PHE A O 1
ATOM 704 N N . PRO A 1 88 ? 15.216 1.985 -6.850 1.00 85.25 88 PRO A N 1
ATOM 705 C CA . PRO A 1 88 ? 16.402 1.964 -7.708 1.00 85.25 88 PRO A CA 1
ATOM 706 C C . PRO A 1 88 ? 16.108 2.048 -9.217 1.00 85.25 88 PRO A C 1
ATOM 708 O O . PRO A 1 88 ? 16.945 2.510 -9.980 1.00 85.25 88 PRO A O 1
ATOM 711 N N . ASN A 1 89 ? 14.922 1.627 -9.665 1.00 77.00 89 ASN A N 1
ATOM 712 C CA . ASN A 1 89 ? 14.504 1.585 -11.073 1.00 77.00 89 ASN A CA 1
ATOM 713 C C . ASN A 1 89 ? 13.897 2.910 -11.588 1.00 77.00 89 ASN A C 1
ATOM 715 O O . ASN A 1 89 ? 13.041 2.892 -12.469 1.00 77.00 89 ASN A O 1
ATOM 719 N N . SER A 1 90 ? 14.312 4.053 -11.030 1.00 76.94 90 SER A N 1
ATOM 720 C CA . SER A 1 90 ? 13.881 5.407 -11.439 1.00 76.94 90 SER A CA 1
ATOM 721 C C . SER A 1 90 ? 12.387 5.719 -11.254 1.00 76.94 90 SER A C 1
ATOM 723 O O . SER A 1 90 ? 11.887 6.731 -11.756 1.00 76.94 90 SER A O 1
ATOM 725 N N . ILE A 1 91 ? 11.672 4.905 -10.481 1.00 90.94 91 ILE A N 1
ATOM 726 C CA . ILE A 1 91 ? 10.321 5.222 -10.017 1.00 90.94 91 ILE A CA 1
ATOM 727 C C . ILE A 1 91 ? 10.437 5.908 -8.669 1.00 90.94 91 ILE A C 1
ATOM 729 O O . ILE A 1 91 ? 11.140 5.446 -7.770 1.00 90.94 91 ILE A O 1
ATOM 733 N N . ASN A 1 92 ? 9.739 7.021 -8.521 1.00 94.94 92 ASN A N 1
ATOM 734 C CA . ASN A 1 92 ? 9.618 7.695 -7.241 1.00 94.94 92 ASN A CA 1
ATOM 735 C C . ASN A 1 92 ? 8.185 8.152 -7.033 1.00 94.94 92 ASN A C 1
ATOM 737 O O . ASN A 1 92 ? 7.326 8.006 -7.904 1.00 94.94 92 ASN A O 1
ATOM 741 N N . GLY A 1 93 ? 7.918 8.680 -5.855 1.00 95.69 93 GLY A N 1
ATOM 742 C CA . GLY A 1 93 ? 6.592 9.139 -5.539 1.00 95.69 93 GLY A CA 1
ATOM 743 C C . GLY A 1 93 ? 6.491 9.682 -4.136 1.00 95.69 93 GLY A C 1
ATOM 744 O O . GLY A 1 93 ? 7.488 9.924 -3.450 1.00 95.69 93 GLY A O 1
ATOM 745 N N . THR A 1 94 ? 5.250 9.888 -3.727 1.00 97.62 94 THR A N 1
ATOM 746 C CA . THR A 1 94 ? 4.925 10.398 -2.402 1.00 97.62 94 THR A CA 1
ATOM 747 C C . THR A 1 94 ? 3.784 9.604 -1.803 1.00 97.62 94 THR A C 1
ATOM 749 O O . THR A 1 94 ? 2.827 9.277 -2.503 1.00 97.62 94 THR A O 1
ATOM 752 N N . LEU A 1 95 ? 3.862 9.338 -0.506 1.00 97.44 95 LEU A N 1
ATOM 753 C CA . LEU A 1 95 ? 2.707 9.014 0.315 1.00 97.44 95 LEU A CA 1
ATOM 754 C C . LEU A 1 95 ? 2.379 10.248 1.160 1.00 97.44 95 LEU A C 1
ATOM 756 O O . LEU A 1 95 ? 3.200 10.662 1.974 1.00 97.44 95 LEU A O 1
ATOM 760 N N . THR A 1 96 ? 1.202 10.833 0.971 1.00 97.69 96 THR A N 1
ATOM 761 C CA . THR A 1 96 ? 0.757 12.012 1.727 1.00 97.69 96 THR A CA 1
ATOM 762 C C . THR A 1 96 ? -0.380 11.626 2.656 1.00 97.69 96 THR A C 1
ATOM 764 O O . THR A 1 96 ? -1.403 11.128 2.192 1.00 97.69 96 THR A O 1
ATOM 767 N N . LEU A 1 97 ? -0.217 11.862 3.956 1.00 96.12 97 LEU A N 1
ATOM 768 C CA . LEU A 1 97 ? -1.266 11.628 4.945 1.00 96.12 97 LEU A CA 1
ATOM 769 C C . LEU A 1 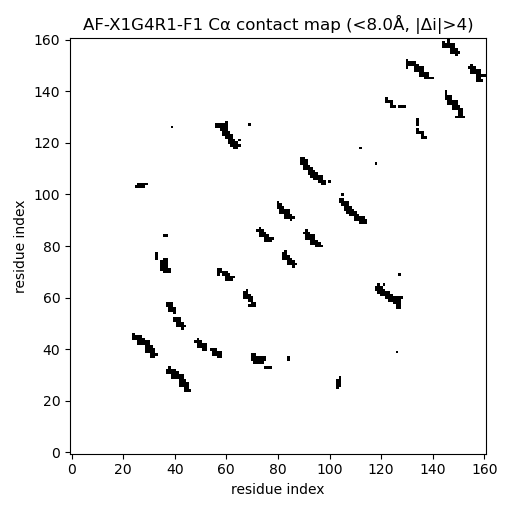97 ? -2.264 12.790 4.964 1.00 96.12 97 LEU A C 1
ATOM 771 O O . LEU A 1 97 ? -1.859 13.952 4.957 1.00 96.12 97 LEU A O 1
ATOM 775 N N . GLU A 1 98 ? -3.557 12.476 5.049 1.00 95.56 98 GLU A N 1
ATOM 776 C CA . GLU A 1 98 ? -4.628 13.456 5.268 1.00 95.56 98 GLU A CA 1
ATOM 777 C C . GLU A 1 98 ? -5.130 13.365 6.723 1.00 95.56 98 GLU A C 1
ATOM 779 O O . GLU A 1 98 ? -6.082 12.629 6.995 1.00 95.56 98 GLU A O 1
ATOM 784 N N . PRO A 1 99 ? -4.510 14.080 7.686 1.00 89.19 99 PRO A N 1
ATOM 785 C CA . PRO A 1 99 ? -4.836 13.949 9.113 1.00 89.19 99 PRO A CA 1
ATOM 786 C C . PRO A 1 99 ? -6.257 14.415 9.465 1.00 89.19 99 PRO A C 1
ATOM 788 O O . PRO A 1 99 ? -6.825 13.963 10.458 1.00 89.19 99 PRO A O 1
ATOM 791 N N . ASP A 1 100 ? -6.839 15.295 8.648 1.00 90.25 100 ASP A N 1
ATOM 792 C CA . ASP A 1 100 ? -8.184 15.838 8.854 1.00 90.25 100 ASP A CA 1
ATOM 793 C C . ASP A 1 100 ? -9.292 14.970 8.236 1.00 90.25 100 ASP A C 1
ATOM 795 O O . ASP A 1 100 ? -10.477 15.288 8.374 1.00 90.25 100 ASP A O 1
ATOM 799 N N . PHE A 1 101 ? -8.939 13.869 7.560 1.00 91.19 101 PHE A N 1
ATOM 800 C CA . PHE A 1 101 ? -9.916 12.975 6.947 1.00 91.19 101 PHE A CA 1
ATOM 801 C C . PHE A 1 101 ? -10.789 12.298 8.010 1.00 91.19 101 PHE A C 1
ATOM 803 O O . PHE A 1 101 ? -10.290 11.685 8.953 1.00 91.19 101 PHE A O 1
ATOM 810 N N . LYS A 1 102 ? -12.115 12.395 7.855 1.00 87.81 102 LYS A N 1
ATOM 811 C CA . LYS A 1 102 ? -13.092 11.783 8.764 1.00 87.81 102 LYS A CA 1
ATOM 812 C C . LYS A 1 102 ? -14.298 11.231 7.990 1.00 87.81 102 LYS A C 1
ATOM 814 O O . LYS A 1 102 ? -14.789 11.918 7.096 1.00 87.81 102 LYS A O 1
ATOM 819 N N . PRO A 1 103 ? -14.840 10.061 8.383 1.00 86.31 103 PRO A N 1
ATOM 820 C CA . PRO A 1 103 ? -14.314 9.149 9.402 1.00 86.31 103 PRO A CA 1
ATOM 821 C C . PRO A 1 103 ? -13.132 8.311 8.883 1.00 86.31 103 PRO A C 1
ATOM 823 O O . PRO A 1 103 ? -13.085 7.959 7.708 1.00 86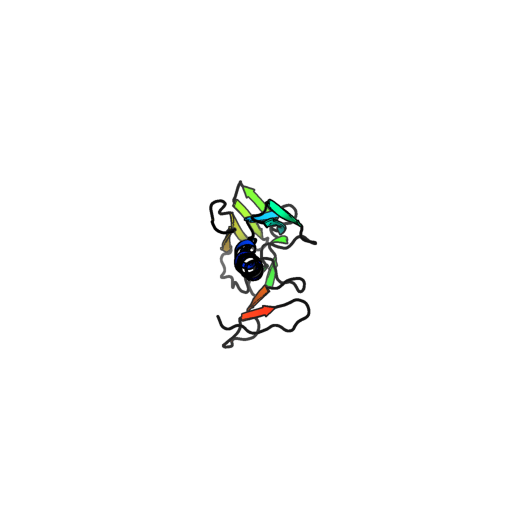.31 103 PRO A O 1
ATOM 826 N N . GLY A 1 104 ? -12.225 7.923 9.781 1.00 89.00 104 GLY A N 1
ATOM 827 C CA . GLY A 1 104 ? -11.167 6.949 9.499 1.00 89.00 104 GLY A CA 1
ATOM 828 C C . GLY A 1 104 ? -9.808 7.574 9.199 1.00 89.00 104 GLY A C 1
ATOM 829 O O . GLY A 1 104 ? -9.452 8.601 9.767 1.00 89.00 104 GLY A O 1
ATOM 830 N N . TRP A 1 105 ? -9.052 6.924 8.316 1.00 92.38 105 TRP A N 1
ATOM 831 C CA . TRP A 1 105 ? -7.703 7.320 7.928 1.00 92.38 105 TRP A CA 1
ATOM 832 C C . TRP A 1 105 ? -7.571 7.304 6.408 1.00 92.38 105 TRP A C 1
ATOM 834 O O . TRP A 1 105 ? -8.076 6.390 5.751 1.00 92.38 105 TRP A O 1
ATOM 844 N N . LYS A 1 106 ? -6.873 8.295 5.851 1.00 94.44 106 LYS A N 1
ATOM 845 C CA . LYS A 1 106 ? -6.623 8.395 4.415 1.00 94.44 106 LYS A CA 1
ATOM 846 C C . LYS A 1 106 ? -5.186 8.806 4.138 1.00 94.44 106 LYS A C 1
ATOM 848 O O . LYS A 1 106 ? -4.631 9.692 4.789 1.00 94.44 106 LYS A O 1
ATOM 853 N N . ALA A 1 107 ? -4.623 8.184 3.111 1.00 95.00 107 ALA A N 1
ATOM 854 C CA . ALA A 1 107 ? -3.377 8.605 2.507 1.00 95.00 107 ALA A CA 1
ATOM 855 C C . ALA A 1 107 ? -3.488 8.579 0.982 1.00 95.00 107 ALA A C 1
ATOM 857 O O . ALA A 1 107 ? -4.184 7.738 0.410 1.00 95.00 107 ALA A O 1
ATOM 858 N N . ILE A 1 108 ? -2.790 9.506 0.333 1.00 96.56 108 ILE A N 1
ATOM 859 C CA . ILE A 1 108 ? -2.665 9.580 -1.119 1.00 96.56 108 ILE A CA 1
ATOM 860 C C . ILE A 1 108 ? -1.315 8.988 -1.507 1.00 96.56 108 ILE A C 1
ATOM 862 O O . ILE A 1 108 ? -0.272 9.539 -1.156 1.00 96.56 108 ILE A O 1
ATOM 866 N N . LEU A 1 109 ? -1.345 7.886 -2.255 1.00 95.75 109 LEU A N 1
ATOM 867 C CA . LEU A 1 109 ? -0.170 7.314 -2.900 1.00 95.75 109 LEU A CA 1
ATOM 868 C C . LEU A 1 109 ? -0.046 7.878 -4.321 1.00 95.75 109 LEU A C 1
ATOM 870 O O . LEU A 1 109 ? -0.867 7.584 -5.187 1.00 95.75 109 LEU A O 1
ATOM 874 N N . THR A 1 110 ? 1.007 8.649 -4.568 1.00 96.00 110 THR A N 1
ATOM 875 C CA . THR A 1 110 ? 1.382 9.139 -5.898 1.00 96.00 110 THR A CA 1
ATOM 876 C C . THR A 1 110 ? 2.574 8.342 -6.388 1.00 96.00 110 THR A C 1
ATOM 878 O O . THR A 1 110 ? 3.580 8.287 -5.684 1.00 96.00 110 THR A O 1
ATOM 881 N N . ILE A 1 111 ? 2.489 7.771 -7.589 1.00 93.62 111 ILE A N 1
ATOM 882 C CA . ILE A 1 111 ? 3.588 7.069 -8.266 1.00 93.62 111 ILE A CA 1
ATOM 883 C C . ILE A 1 111 ? 3.961 7.863 -9.518 1.00 93.62 111 ILE A C 1
ATOM 885 O O . ILE A 1 111 ? 3.085 8.279 -10.275 1.00 93.62 111 ILE A O 1
ATOM 889 N N . LYS A 1 112 ? 5.258 8.061 -9.753 1.00 94.00 112 LYS A N 1
ATOM 890 C CA . LYS A 1 112 ? 5.788 8.772 -10.913 1.00 94.00 112 LYS A CA 1
ATOM 891 C C . LYS A 1 112 ? 6.852 7.937 -11.622 1.00 94.00 112 LYS A C 1
ATOM 893 O O . LYS A 1 112 ? 7.863 7.548 -11.035 1.00 94.00 112 LYS A O 1
ATOM 898 N N . ASN A 1 113 ? 6.636 7.717 -12.917 1.00 93.38 113 ASN A N 1
ATOM 899 C CA . ASN A 1 113 ? 7.657 7.213 -13.826 1.00 93.38 113 ASN A CA 1
ATOM 900 C C . ASN A 1 113 ? 8.626 8.358 -14.178 1.00 93.38 113 ASN A C 1
ATOM 902 O O . ASN A 1 113 ? 8.189 9.371 -14.722 1.00 93.38 113 ASN A O 1
ATOM 906 N N . ASN A 1 114 ? 9.919 8.220 -13.863 1.00 91.56 114 ASN A N 1
ATOM 907 C CA . ASN A 1 114 ? 10.958 9.170 -14.300 1.00 91.56 114 ASN A CA 1
ATOM 908 C C . ASN A 1 114 ? 11.918 8.563 -15.327 1.00 91.56 114 ASN A C 1
ATOM 910 O O . ASN A 1 114 ? 12.978 9.128 -15.586 1.00 91.56 114 ASN A O 1
ATOM 914 N N . THR A 1 115 ? 11.576 7.404 -15.885 1.00 89.88 115 THR A N 1
ATOM 915 C CA . THR A 1 115 ? 12.280 6.853 -17.042 1.00 89.88 115 THR A CA 1
ATOM 916 C C . THR A 1 115 ? 11.785 7.524 -18.323 1.00 89.88 115 THR A C 1
ATOM 918 O O . THR A 1 115 ? 10.734 8.166 -18.341 1.00 89.88 115 THR A O 1
ATOM 921 N N . SER A 1 116 ? 12.548 7.383 -19.406 1.00 90.06 116 SER A N 1
ATOM 922 C CA . SER A 1 116 ? 12.132 7.811 -20.745 1.00 90.06 116 SER A CA 1
ATOM 923 C C . SER A 1 116 ? 11.165 6.838 -21.424 1.00 90.06 116 SER A C 1
ATOM 925 O O . SER A 1 116 ? 10.633 7.168 -22.479 1.00 90.06 116 SER A O 1
ATOM 927 N N . ASP A 1 117 ? 10.988 5.638 -20.868 1.00 90.62 117 ASP A N 1
ATOM 928 C CA . ASP A 1 117 ? 10.205 4.563 -21.474 1.00 90.62 117 ASP A CA 1
ATOM 929 C C . ASP A 1 117 ? 8.835 4.411 -20.796 1.00 90.62 117 ASP A C 1
ATOM 931 O O . ASP A 1 117 ? 8.590 4.908 -19.692 1.00 90.62 117 ASP A O 1
ATOM 935 N N . THR A 1 118 ? 7.922 3.717 -21.466 1.00 91.31 118 THR A N 1
ATOM 936 C CA . THR A 1 118 ? 6.607 3.381 -20.926 1.00 91.31 118 THR A CA 1
ATOM 937 C C . THR A 1 118 ? 6.738 2.237 -19.925 1.00 91.31 118 THR A C 1
ATOM 939 O O . THR A 1 118 ? 7.348 1.209 -20.209 1.00 91.31 118 THR A O 1
ATOM 942 N N . LEU A 1 119 ? 6.140 2.407 -18.746 1.00 91.88 119 LEU A N 1
ATOM 943 C CA . LEU A 1 119 ? 6.065 1.366 -17.724 1.00 91.88 119 LEU A CA 1
ATOM 944 C C . LEU A 1 119 ? 4.632 0.852 -17.624 1.00 91.88 119 LEU A C 1
ATOM 946 O O . LEU A 1 119 ? 3.692 1.641 -17.511 1.00 91.88 119 LEU A O 1
ATOM 950 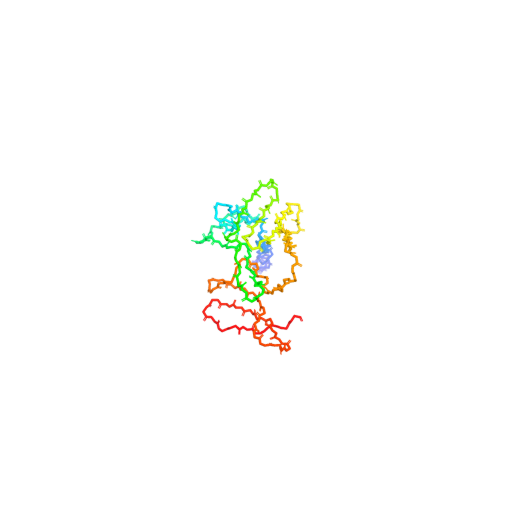N N . GLU A 1 120 ? 4.473 -0.466 -17.621 1.00 91.00 120 GLU A N 1
ATOM 951 C CA . GLU A 1 120 ? 3.203 -1.119 -17.327 1.00 91.00 120 GLU A CA 1
ATOM 952 C C . GLU A 1 120 ? 3.084 -1.324 -15.816 1.00 91.00 120 GLU A C 1
ATOM 954 O O . GLU A 1 120 ? 3.914 -2.009 -15.219 1.00 91.00 120 GLU A O 1
ATOM 959 N N . PHE A 1 121 ? 2.055 -0.732 -15.207 1.00 89.69 121 PHE A N 1
ATOM 960 C CA . PHE A 1 121 ? 1.730 -0.914 -13.794 1.00 89.69 121 PHE A CA 1
ATOM 961 C C . PHE A 1 121 ? 0.513 -1.820 -13.643 1.00 89.69 121 PHE A C 1
ATOM 963 O O . PHE A 1 121 ? -0.547 -1.554 -14.212 1.00 89.69 121 PHE A O 1
ATOM 970 N N . SER A 1 122 ? 0.634 -2.844 -12.806 1.00 89.94 122 SER A N 1
ATOM 971 C CA . SER A 1 122 ? -0.472 -3.731 -12.451 1.00 89.94 122 SER A CA 1
ATOM 972 C C . SER A 1 122 ? -0.443 -4.099 -10.971 1.00 89.94 122 SER A C 1
ATOM 974 O O . SER A 1 122 ? 0.568 -3.930 -10.293 1.00 89.94 122 SER A O 1
ATOM 976 N N . ASN A 1 123 ? -1.573 -4.601 -10.462 1.00 90.50 123 ASN A N 1
ATOM 977 C CA . ASN A 1 123 ? -1.686 -5.184 -9.121 1.00 90.50 123 ASN A CA 1
ATOM 978 C C . ASN A 1 123 ? -1.128 -4.293 -8.002 1.00 90.50 123 ASN A C 1
ATOM 980 O O . ASN A 1 123 ? -0.338 -4.746 -7.179 1.00 90.50 123 ASN A O 1
ATOM 984 N N . VAL A 1 124 ? -1.532 -3.021 -7.960 1.00 92.44 124 VAL A N 1
ATOM 985 C CA . VAL A 1 124 ? -1.219 -2.157 -6.814 1.00 92.44 124 VAL A CA 1
ATOM 986 C C . VAL A 1 124 ? -2.042 -2.637 -5.617 1.00 92.44 124 VAL A C 1
ATOM 988 O O . VAL A 1 124 ? -3.244 -2.389 -5.544 1.00 92.44 124 VAL A O 1
ATOM 991 N N . VAL A 1 125 ? -1.398 -3.359 -4.703 1.00 94.62 125 VAL A N 1
ATOM 992 C CA . VAL A 1 125 ? -2.016 -3.966 -3.520 1.00 94.62 125 VAL A CA 1
ATOM 993 C C . VAL A 1 125 ? -1.567 -3.213 -2.265 1.00 94.62 125 VAL A C 1
ATOM 995 O O . VAL A 1 125 ? -0.380 -3.246 -1.928 1.00 94.62 125 VAL A O 1
ATOM 998 N N . PRO A 1 126 ? -2.487 -2.541 -1.551 1.00 93.69 126 PRO A N 1
ATOM 999 C CA . PRO A 1 126 ? -2.207 -1.966 -0.240 1.00 93.69 126 PRO A CA 1
ATOM 1000 C C . PRO A 1 126 ? -1.869 -3.051 0.783 1.00 93.69 126 PRO A C 1
ATOM 1002 O O . PRO A 1 126 ? -2.449 -4.135 0.755 1.00 93.69 126 PRO A O 1
ATOM 1005 N N . PHE A 1 127 ? -0.969 -2.739 1.711 1.00 93.94 127 PHE A N 1
ATOM 1006 C CA . PHE A 1 127 ? -0.525 -3.634 2.785 1.00 93.94 127 PHE A CA 1
ATOM 1007 C C . PHE A 1 127 ? 0.069 -4.964 2.298 1.00 93.94 127 PHE A C 1
ATOM 1009 O O . PHE A 1 127 ? 0.061 -5.953 3.027 1.00 93.94 127 PHE A O 1
ATOM 1016 N N . SER A 1 128 ? 0.629 -4.971 1.085 1.00 92.06 128 SER A N 1
ATOM 1017 C CA . SER A 1 128 ? 1.327 -6.106 0.476 1.00 92.06 128 SER A CA 1
ATOM 1018 C C . SER A 1 128 ? 0.456 -7.336 0.173 1.00 92.06 128 SER A C 1
ATOM 1020 O O . SER A 1 128 ? -0.634 -7.544 0.712 1.00 92.06 128 SER A O 1
ATOM 1022 N N . ILE A 1 129 ? 0.977 -8.189 -0.706 1.00 91.75 129 ILE A N 1
ATOM 1023 C CA . ILE A 1 129 ? 0.477 -9.539 -0.969 1.00 91.75 129 ILE A CA 1
ATOM 1024 C C . ILE A 1 129 ? 1.076 -10.486 0.078 1.00 91.75 129 ILE A C 1
ATOM 1026 O O . ILE A 1 129 ? 2.290 -10.675 0.128 1.00 91.75 129 ILE A O 1
ATOM 1030 N N . SER A 1 130 ? 0.235 -11.120 0.899 1.00 89.12 130 SER A N 1
ATOM 1031 C CA . SER A 1 130 ? 0.670 -12.189 1.807 1.00 89.12 130 SER A CA 1
ATOM 1032 C C . SER A 1 130 ? -0.450 -13.160 2.150 1.00 89.12 130 SER A C 1
ATOM 1034 O O . SER A 1 130 ? -1.616 -12.802 2.232 1.00 89.12 130 SER A O 1
ATOM 1036 N N . ASP A 1 131 ? -0.059 -14.401 2.401 1.00 88.75 131 ASP A N 1
ATOM 1037 C CA . ASP A 1 131 ? -0.855 -15.472 2.992 1.00 88.75 131 ASP A CA 1
ATOM 1038 C C . ASP A 1 131 ? -1.241 -15.271 4.471 1.00 88.75 131 ASP A C 1
ATOM 1040 O O . ASP A 1 131 ? -2.031 -16.057 4.989 1.00 88.75 131 ASP A O 1
ATOM 1044 N N . GLU A 1 132 ? -0.739 -14.237 5.153 1.00 89.19 132 GLU A N 1
ATOM 1045 C CA . GLU A 1 132 ? -1.065 -13.944 6.557 1.00 89.19 132 GLU A CA 1
ATOM 1046 C C . GLU A 1 132 ? -2.313 -13.067 6.731 1.00 89.19 132 GLU A C 1
ATOM 1048 O O . GLU A 1 132 ? -2.908 -13.040 7.811 1.00 89.19 132 GLU A O 1
ATOM 1053 N N . HIS A 1 133 ? -2.743 -12.360 5.683 1.00 90.31 133 HIS A N 1
ATOM 1054 C CA . HIS A 1 133 ? -3.899 -11.466 5.734 1.00 90.31 133 HIS A CA 1
ATOM 1055 C C . HIS A 1 133 ? -4.744 -11.533 4.465 1.00 90.31 133 HIS A C 1
ATOM 1057 O O . HIS A 1 133 ? -4.392 -12.151 3.464 1.00 90.31 133 HIS A O 1
ATOM 1063 N N . VAL A 1 134 ? -5.925 -10.922 4.532 1.00 94.12 134 VAL A N 1
ATOM 1064 C CA . VAL A 1 134 ? -6.839 -10.846 3.393 1.00 94.12 134 VAL A CA 1
ATOM 1065 C C . VAL A 1 134 ? -6.416 -9.698 2.487 1.00 94.12 134 VAL A C 1
ATOM 1067 O O . VAL A 1 134 ? -6.257 -8.575 2.957 1.00 94.12 134 VAL A O 1
ATOM 1070 N N . TYR A 1 135 ? -6.298 -9.958 1.190 1.00 94.50 135 TYR A N 1
ATOM 1071 C CA . TYR A 1 135 ? -6.047 -8.930 0.183 1.00 94.50 135 TYR A CA 1
ATOM 1072 C C . TYR A 1 135 ? -6.876 -9.194 -1.074 1.00 94.50 135 TYR A C 1
ATOM 1074 O O . TYR A 1 135 ? -7.374 -10.300 -1.303 1.00 94.50 135 TYR A O 1
ATOM 1082 N N . ILE A 1 136 ? -7.047 -8.156 -1.887 1.00 92.94 136 ILE A N 1
ATOM 1083 C CA . ILE A 1 136 ? -7.774 -8.214 -3.152 1.00 92.94 136 ILE A CA 1
ATOM 1084 C C . ILE A 1 136 ? -6.854 -7.730 -4.267 1.00 92.94 136 ILE A C 1
ATOM 1086 O O . ILE A 1 136 ? -6.214 -6.690 -4.144 1.00 92.94 136 ILE A O 1
ATOM 1090 N N . THR A 1 137 ? -6.746 -8.509 -5.338 1.00 92.88 137 THR A N 1
ATOM 1091 C CA . THR A 1 137 ? -5.946 -8.141 -6.512 1.00 92.88 137 THR A CA 1
ATOM 1092 C C . THR A 1 137 ? -6.427 -8.890 -7.749 1.00 92.88 137 THR A C 1
ATOM 1094 O O . THR A 1 137 ? -7.237 -9.819 -7.647 1.00 92.88 137 THR A O 1
ATOM 1097 N N . ALA A 1 138 ? -5.958 -8.488 -8.927 1.00 88.12 138 ALA A N 1
ATOM 1098 C CA . ALA A 1 138 ? -6.256 -9.189 -10.164 1.00 88.12 138 ALA A CA 1
ATOM 1099 C C . ALA A 1 138 ? -5.302 -10.378 -10.362 1.00 88.12 138 ALA A C 1
ATOM 1101 O O . ALA A 1 138 ? -4.118 -10.320 -10.043 1.00 88.12 138 ALA A O 1
ATOM 1102 N N . THR A 1 139 ? -5.801 -11.483 -10.913 1.00 85.56 139 THR A N 1
ATOM 1103 C CA . THR A 1 139 ? -4.956 -12.618 -11.305 1.00 85.56 139 THR A CA 1
ATOM 1104 C C . THR A 1 139 ? -5.536 -13.366 -12.502 1.00 85.56 139 THR A C 1
ATOM 1106 O O . THR A 1 139 ? -6.746 -13.360 -12.737 1.00 85.56 139 THR A O 1
ATOM 1109 N N . GLY A 1 140 ? -4.665 -14.055 -13.237 1.00 73.88 140 GLY A N 1
ATOM 1110 C CA . GLY A 1 140 ? -5.029 -14.878 -14.384 1.00 73.88 140 GLY A CA 1
ATOM 1111 C C . GLY A 1 140 ? -5.130 -14.114 -15.713 1.00 73.88 140 GLY A C 1
ATOM 1112 O O . GLY A 1 140 ? -4.933 -12.889 -15.761 1.00 73.88 140 GLY A O 1
ATOM 1113 N N . PRO A 1 141 ? -5.405 -14.856 -16.805 1.00 70.31 141 PRO A N 1
ATOM 1114 C CA . PRO A 1 141 ? -5.524 -14.307 -18.153 1.00 70.31 141 PRO A CA 1
ATOM 1115 C C . PRO A 1 141 ? -6.685 -13.311 -18.257 1.00 70.31 141 PRO A C 1
ATOM 1117 O O . PRO A 1 141 ? -7.507 -13.179 -17.347 1.00 70.31 141 PRO A O 1
ATOM 1120 N N . TRP A 1 142 ? -6.748 -12.593 -19.377 1.00 64.31 142 TRP A N 1
ATOM 1121 C CA . TRP A 1 142 ? -7.845 -11.674 -19.674 1.00 64.31 142 TRP A CA 1
ATOM 1122 C C . TRP A 1 142 ? -9.184 -12.436 -19.679 1.00 64.31 142 TRP A C 1
ATOM 1124 O O . TRP A 1 142 ? -9.457 -13.217 -20.585 1.00 64.31 142 TRP A O 1
ATOM 1134 N N . ALA A 1 143 ? -9.996 -12.236 -18.638 1.00 66.50 143 ALA A N 1
ATOM 1135 C CA . ALA A 1 143 ? -11.293 -12.881 -18.428 1.00 66.50 143 ALA A CA 1
ATOM 1136 C C . ALA A 1 143 ? -12.265 -11.914 -17.724 1.00 66.50 143 ALA A C 1
ATOM 1138 O O . ALA A 1 143 ? -11.836 -10.914 -17.156 1.00 66.50 143 ALA A O 1
ATOM 1139 N N . LEU A 1 144 ? -13.569 -12.219 -17.736 1.00 64.44 144 LEU A N 1
ATOM 1140 C CA . LEU A 1 144 ? -14.632 -11.355 -17.189 1.00 64.44 144 LEU A CA 1
ATOM 1141 C C . LEU A 1 144 ? -14.516 -11.059 -15.679 1.00 64.44 144 LEU A C 1
ATOM 1143 O O . LEU A 1 144 ? -14.940 -9.995 -15.246 1.00 64.44 144 LEU A O 1
ATOM 1147 N N . ALA A 1 145 ? -13.925 -11.955 -14.880 1.00 64.19 145 ALA A N 1
ATOM 1148 C CA . ALA A 1 145 ? -13.693 -11.746 -13.447 1.00 64.19 145 ALA A CA 1
ATOM 1149 C C . ALA A 1 145 ? -12.218 -12.006 -13.100 1.00 64.19 145 ALA A C 1
ATOM 1151 O O . ALA A 1 145 ? -11.832 -13.125 -12.754 1.00 64.19 145 ALA A O 1
ATOM 1152 N N . ARG A 1 146 ? -11.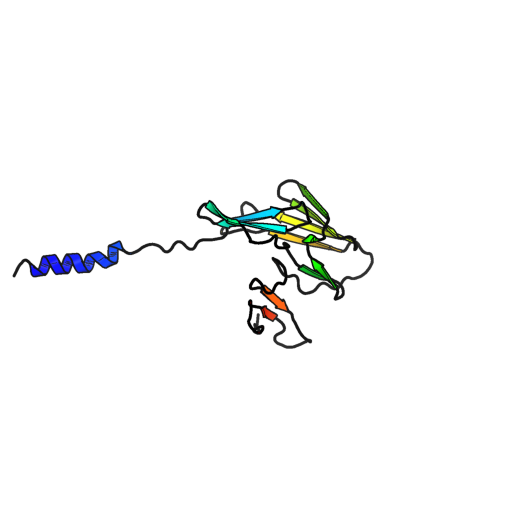374 -10.973 -13.233 1.00 83.94 146 ARG A N 1
ATOM 1153 C CA . ARG A 1 146 ? -9.940 -11.055 -12.883 1.00 83.94 146 ARG A CA 1
ATOM 1154 C C . ARG A 1 146 ? -9.681 -10.778 -11.409 1.00 83.94 146 ARG A C 1
ATOM 1156 O O . ARG A 1 146 ? -8.691 -11.268 -10.872 1.00 83.94 146 ARG A O 1
ATOM 1163 N N . THR A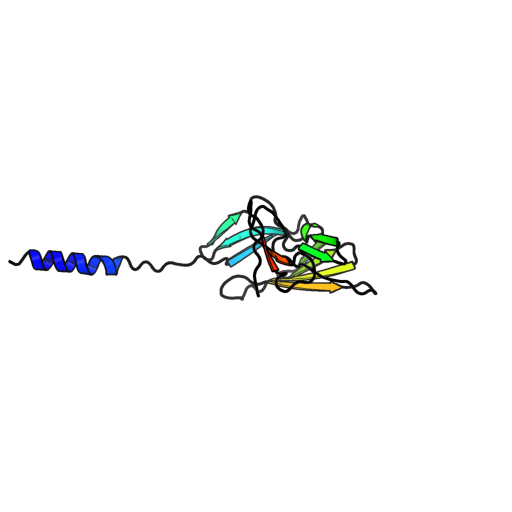 1 147 ? -10.553 -10.009 -10.766 1.00 90.12 147 THR A N 1
ATOM 1164 C CA . THR A 1 147 ? -10.421 -9.639 -9.358 1.00 90.12 147 THR A CA 1
ATOM 1165 C C . THR A 1 147 ? -10.701 -10.845 -8.477 1.00 90.12 147 THR A C 1
ATOM 1167 O O . THR A 1 147 ? -11.736 -11.499 -8.608 1.00 90.12 147 THR A O 1
ATOM 1170 N N . LYS A 1 148 ? -9.784 -11.143 -7.558 1.00 92.00 148 LYS A N 1
ATOM 1171 C CA . LYS A 1 148 ? -9.964 -12.194 -6.560 1.00 92.00 148 LYS A CA 1
ATOM 1172 C C . LYS A 1 148 ? -9.632 -11.680 -5.170 1.00 92.00 148 LYS A C 1
ATOM 1174 O O . LYS A 1 148 ? -8.694 -10.905 -4.998 1.00 92.00 148 LYS A O 1
ATOM 1179 N N . ILE A 1 149 ? -10.384 -12.158 -4.185 1.00 94.00 149 ILE A N 1
ATOM 1180 C CA . ILE A 1 149 ? -10.044 -12.041 -2.769 1.00 94.00 149 ILE A CA 1
ATOM 1181 C C . ILE A 1 149 ? -9.232 -13.270 -2.376 1.00 94.00 149 ILE A C 1
ATOM 1183 O O . ILE A 1 149 ? -9.665 -14.411 -2.560 1.00 94.00 149 ILE A O 1
ATOM 1187 N N . PHE A 1 150 ? -8.068 -13.022 -1.798 1.00 94.94 150 PHE A N 1
ATOM 1188 C CA . PHE A 1 150 ? -7.169 -14.022 -1.249 1.00 94.94 150 PHE A CA 1
ATOM 1189 C C . PHE A 1 150 ? -7.311 -14.013 0.268 1.00 94.94 150 PHE A C 1
ATOM 1191 O O . PHE A 1 150 ? -7.355 -12.950 0.884 1.00 94.94 150 PHE A O 1
ATOM 1198 N N . ARG A 1 151 ? -7.437 -15.198 0.869 1.00 95.31 151 ARG A N 1
ATOM 1199 C CA . ARG A 1 151 ? -7.608 -15.363 2.316 1.00 95.31 151 ARG A CA 1
ATOM 1200 C C . ARG A 1 151 ? -6.585 -16.370 2.837 1.00 95.31 151 ARG A C 1
ATOM 1202 O O . ARG A 1 151 ? -6.343 -17.360 2.143 1.00 95.31 151 ARG A O 1
ATOM 1209 N N . PRO A 1 152 ? -6.056 -16.175 4.054 1.00 94.75 152 PRO A N 1
ATOM 1210 C CA . PRO A 1 152 ? -5.141 -17.128 4.672 1.00 94.75 152 PRO A CA 1
ATOM 1211 C C . PRO A 1 152 ? -5.696 -18.556 4.663 1.00 94.75 152 PRO A C 1
ATOM 1213 O O . PRO A 1 152 ? -6.826 -18.792 5.093 1.00 94.75 152 PRO A O 1
ATOM 1216 N N . GLY A 1 153 ? -4.911 -19.503 4.143 1.00 94.44 153 GLY A N 1
ATOM 1217 C CA . GLY A 1 153 ? -5.243 -20.933 4.127 1.00 94.44 153 GLY A CA 1
ATOM 1218 C C . GLY A 1 153 ? -6.410 -21.355 3.223 1.00 94.44 153 GLY A C 1
ATOM 1219 O O . GLY A 1 153 ? -6.838 -22.505 3.304 1.00 94.44 153 GLY A O 1
ATOM 1220 N N . LEU A 1 154 ? -6.947 -20.470 2.374 1.00 95.00 154 LEU A N 1
ATOM 1221 C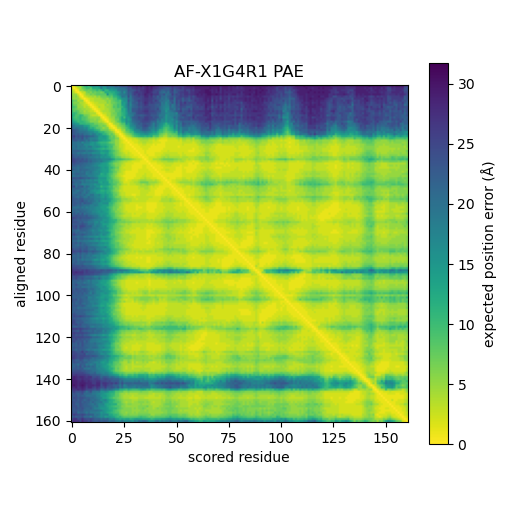 CA . LEU A 1 154 ? -8.108 -20.760 1.525 1.00 95.00 154 LEU A CA 1
ATOM 1222 C C . LEU A 1 154 ? -7.839 -20.441 0.054 1.00 95.00 154 LEU A C 1
ATOM 1224 O O . LEU A 1 154 ? -7.080 -19.534 -0.285 1.00 95.00 154 LEU A O 1
ATOM 1228 N N . ALA A 1 155 ? -8.533 -21.155 -0.833 1.00 92.81 155 ALA A N 1
ATOM 1229 C CA . ALA A 1 155 ? -8.485 -20.873 -2.261 1.00 92.81 155 ALA A CA 1
ATOM 1230 C C . ALA A 1 155 ? -9.026 -19.456 -2.573 1.00 92.81 155 ALA A C 1
ATOM 1232 O O . ALA A 1 155 ? -10.006 -19.025 -1.943 1.00 92.81 155 ALA A O 1
ATOM 1233 N N . PRO A 1 156 ? -8.432 -18.736 -3.548 1.00 92.56 156 PRO A N 1
ATOM 1234 C CA . PRO A 1 156 ? -8.890 -17.405 -3.939 1.00 92.56 156 PRO A CA 1
ATOM 1235 C C . PRO A 1 156 ? -10.319 -17.432 -4.486 1.00 92.56 156 PRO A C 1
ATOM 1237 O O . PRO A 1 156 ? -10.676 -18.314 -5.268 1.00 92.56 156 PRO A O 1
ATOM 1240 N N . VAL A 1 157 ? -11.121 -16.433 -4.120 1.00 91.69 157 VAL A N 1
ATOM 1241 C CA . VAL A 1 157 ? -12.524 -16.309 -4.543 1.00 91.69 157 VAL A CA 1
ATOM 1242 C C . VAL A 1 157 ? -12.650 -15.168 -5.543 1.00 91.69 157 VAL A C 1
ATOM 1244 O O . VAL A 1 157 ? -12.216 -14.055 -5.257 1.00 91.69 157 VAL A O 1
ATOM 1247 N N . GLY A 1 158 ? -13.228 -15.441 -6.715 1.00 89.94 158 GLY A N 1
ATOM 1248 C CA . GLY A 1 158 ? -13.501 -14.417 -7.726 1.00 89.94 158 GLY A CA 1
ATOM 1249 C C . GLY A 1 158 ? -14.544 -13.407 -7.252 1.00 89.94 158 GLY A C 1
ATOM 1250 O O . GLY A 1 158 ? -15.542 -13.788 -6.644 1.00 89.94 158 GLY A O 1
ATOM 1251 N N . VAL A 1 159 ? -14.308 -12.131 -7.544 1.00 86.75 159 VAL A N 1
ATOM 1252 C CA . VAL A 1 159 ? -15.210 -11.019 -7.231 1.00 86.75 159 VAL A CA 1
ATOM 1253 C C . VAL A 1 159 ? -15.489 -10.239 -8.507 1.00 86.75 159 VAL A C 1
ATOM 1255 O O . VAL A 1 159 ? -14.575 -9.959 -9.282 1.00 86.75 159 VAL A O 1
ATOM 1258 N N . ILE A 1 160 ? -16.756 -9.901 -8.721 1.00 80.31 160 ILE A N 1
ATOM 1259 C CA . ILE A 1 160 ? -17.186 -8.995 -9.786 1.00 80.31 160 ILE A CA 1
ATOM 1260 C C . ILE A 1 160 ? -17.273 -7.602 -9.154 1.00 80.31 160 ILE A C 1
ATOM 1262 O O . ILE A 1 160 ? -17.959 -7.447 -8.142 1.00 80.31 160 ILE A O 1
ATOM 1266 N N . LEU A 1 161 ? -16.519 -6.645 -9.701 1.00 63.25 161 LEU A N 1
ATOM 1267 C CA . LEU A 1 161 ? -16.534 -5.232 -9.306 1.00 63.25 161 LEU A CA 1
ATOM 1268 C C . LEU A 1 161 ? -17.447 -4.431 -10.232 1.00 63.25 161 LEU A C 1
ATOM 1270 O O . LEU A 1 161 ? -17.456 -4.753 -11.443 1.00 63.25 161 LEU A O 1
#

Secondary structure (DSSP, 8-state):
--HHHHHHHHHHHHHHHT--------EEEEEEE-BTBSEEEEEEETTS-EEEEEEEEESEEEEETTEEEEGGGSEEEEETTEEEEE-TTSEEEEEEE-TT-SSS--EEEEEEE-SSS---EEEEEET---TTS-EEEE-SSS-S--EEEEETTEEEEE---

Foldseek 3Di:
DPVVVVVVVVVVCVVVVPPDDPDDKAWLDFDFDQPQFTWTQWTAIPVRDIDGDPDTFFQKWKAKPNRIDTRSNWHWDDDPQWIWTDDPQQKIWIWGWDNPDPPHTDIDTDIDRPDPDDIDIAFTWGRDDDLVAWTWGADDDDDQFRIWIHYRPDDTDTDHD

Organism: NCBI:txid412755

Radius of gyration: 23.47 Å; Cα contacts (8 Å, |Δi|>4): 291; chains: 1; bounding box: 71×37×64 Å

Mean predicted aligned error: 8.75 Å

Nearest PDB structures (foldseek):
  6v72-assembly1_A-2  TM=5.718E-01  e=8.999E-01  Erythrobacter litoralis HTCC2594
  6t5l-assembly1_A  TM=6.166E-01  e=2.292E+00  Myroides odoratimimus
  7aez-assembly1_A  TM=6.035E-01  e=2.543E+00  Klebsiella pneumoniae
  8y7e-assembly1_3  TM=2.462E-01  e=2.972E+00  Homo sapiens
  2ivw-assembly1_A  TM=3.150E-01  e=7.974E+00  Neisseria meningitidis Z2491

Solvent-accessible surface area (backbone atoms only — not comparable to full-atom values): 9432 Å² total; per-residue (Å²): 142,71,65,69,65,58,55,56,53,52,62,65,49,50,71,70,74,66,70,69,79,81,77,80,83,43,56,44,44,70,42,73,45,53,92,62,7,42,22,34,41,32,37,30,32,70,84,72,52,71,49,74,52,98,55,77,34,27,47,30,23,33,25,48,74,88,41,79,47,50,31,38,74,20,51,52,50,78,60,90,58,34,35,41,34,37,41,95,86,46,36,33,37,36,41,35,56,43,88,84,46,76,89,41,65,49,66,50,80,46,82,42,84,67,58,96,66,92,77,51,78,44,58,77,23,72,60,29,90,55,69,88,44,74,43,62,44,65,55,83,70,99,56,98,58,32,35,25,41,37,42,53,97,50,82,66,42,77,44,85,132

Sequence (161 aa):
MRIQLKLSLIILLYPLVFYSKGVCQTIQSFEINTEKGLNVTACTLTTGQTYQFRRSIPFFTCDINNKSISSETAQVVQEGNVYRYQFPNSINGTLTLEPDFKPGWKAILTIKNNTSDTLEFSNVVPFSISDEHVYITATGPWALARTKIFRPGLAPVGVIL